Protein AF-A0A445BYX7-F1 (afdb_monomer)

Foldseek 3Di:
DVVVLVVLLVVLCVLVVDDQVVVQVVLVVVVVVQCVDPVSVVDDDPDRDGGDDNVRSNVSSVVSNVVSVVVVVVVCVCVVVVVVVVVVVVVVVVVVVVVVVVVVVVVVVVVVVVVD

pLDDT: mean 83.05, std 7.62, range [61.28, 96.88]

InterPro domains:
  IPR001280 Photosystem I PsaA/PsaB [PF00223] (1-79)
  IPR036408 Photosystem I PsaA/PsaB superfamily [G3DSA:1.20.1130.10] (1-85)
  IPR036408 Photosystem I PsaA/PsaB superfamily [SSF81558] (1-82)

Organism: Arachis hypogaea (NCBI:txid3818)

Radius of gyration: 32.06 Å; Cα contacts (8 Å, |Δi|>4): 49; chains: 1; bounding box: 64×18×90 Å

Structure (mmCIF, N/CA/C/O backbone):
data_AF-A0A445BYX7-F1
#
_entry.id   AF-A0A445BYX7-F1
#
loop_
_atom_site.group_PDB
_atom_site.id
_atom_site.type_symbol
_atom_site.label_atom_id
_atom_site.label_alt_id
_atom_site.label_comp_id
_atom_site.label_asym_id
_atom_site.label_entity_id
_atom_site.label_seq_id
_atom_site.pdbx_PDB_ins_code
_atom_site.Cartn_x
_atom_site.Cartn_y
_atom_site.Cartn_z
_atom_site.occupancy
_atom_site.B_iso_or_equiv
_atom_site.auth_seq_id
_atom_site.auth_comp_id
_atom_site.auth_asym_id
_atom_site.auth_atom_id
_atom_site.pdbx_PDB_model_num
ATOM 1 N N . MET A 1 1 ? 2.748 -0.384 -10.436 1.00 65.06 1 MET A N 1
ATOM 2 C CA . MET A 1 1 ? 3.677 -1.021 -9.470 1.00 65.06 1 MET A CA 1
ATOM 3 C C . MET A 1 1 ? 4.288 -0.020 -8.487 1.00 65.06 1 MET A C 1
ATOM 5 O O . MET A 1 1 ? 4.143 -0.227 -7.294 1.00 65.06 1 MET A O 1
ATOM 9 N N . PHE A 1 2 ? 4.896 1.088 -8.933 1.00 66.69 2 PHE A N 1
ATOM 10 C CA . PHE A 1 2 ? 5.554 2.067 -8.043 1.00 66.69 2 PHE A CA 1
ATOM 11 C C . PHE A 1 2 ? 4.621 2.777 -7.031 1.00 66.69 2 PHE A C 1
ATOM 13 O O . PHE A 1 2 ? 4.932 2.805 -5.841 1.00 66.69 2 PHE A O 1
ATOM 20 N N . LEU A 1 3 ? 3.456 3.286 -7.466 1.00 77.31 3 LEU A N 1
ATOM 21 C CA . LEU A 1 3 ? 2.498 3.977 -6.579 1.00 77.31 3 LEU A CA 1
ATOM 22 C C . LEU A 1 3 ? 1.830 3.031 -5.573 1.00 77.31 3 LEU A C 1
ATOM 24 O O . LEU A 1 3 ? 1.780 3.328 -4.384 1.00 77.31 3 LEU A O 1
ATOM 28 N N . PHE A 1 4 ? 1.376 1.862 -6.038 1.00 73.62 4 PHE A N 1
ATOM 29 C CA . PHE A 1 4 ? 0.778 0.823 -5.185 1.00 73.62 4 PHE A CA 1
ATOM 30 C C . PHE A 1 4 ? 1.700 0.442 -4.026 1.00 73.62 4 PHE A C 1
ATOM 32 O O . PHE A 1 4 ? 1.282 0.176 -2.906 1.00 73.62 4 PHE A O 1
ATOM 39 N N . ARG A 1 5 ? 2.997 0.477 -4.295 1.00 73.75 5 ARG A N 1
ATOM 40 C CA . ARG A 1 5 ? 3.999 0.105 -3.332 1.00 73.75 5 ARG A CA 1
ATOM 41 C C . ARG A 1 5 ? 4.268 1.167 -2.266 1.00 73.75 5 ARG A C 1
ATOM 43 O O . ARG A 1 5 ? 4.468 0.818 -1.106 1.00 73.75 5 ARG A O 1
ATOM 50 N N . HIS A 1 6 ? 4.222 2.442 -2.646 1.00 77.19 6 HIS A N 1
ATOM 51 C CA . HIS A 1 6 ? 4.252 3.548 -1.688 1.00 77.19 6 HIS A CA 1
ATOM 52 C C . HIS A 1 6 ? 2.997 3.561 -0.815 1.00 77.19 6 HIS A C 1
ATOM 54 O O . HIS A 1 6 ? 3.100 3.841 0.374 1.00 77.19 6 HIS A O 1
ATOM 60 N N . LEU A 1 7 ? 1.840 3.183 -1.371 1.00 81.50 7 LEU A N 1
ATOM 61 C CA . LEU A 1 7 ? 0.604 3.031 -0.606 1.00 81.50 7 LEU A CA 1
ATOM 62 C C . LEU A 1 7 ? 0.751 1.960 0.485 1.00 81.50 7 LEU A C 1
ATOM 64 O O . LEU A 1 7 ? 0.550 2.264 1.654 1.00 81.50 7 LEU A O 1
ATOM 68 N N . VAL A 1 8 ? 1.181 0.741 0.130 1.00 82.06 8 VAL A N 1
ATOM 69 C CA . VAL A 1 8 ? 1.386 -0.357 1.100 1.00 82.06 8 VAL A CA 1
ATOM 70 C C . VAL A 1 8 ? 2.402 0.026 2.179 1.00 82.06 8 VAL A C 1
ATOM 72 O O . VAL A 1 8 ? 2.205 -0.273 3.358 1.00 82.06 8 VAL A O 1
ATOM 75 N N . TRP A 1 9 ? 3.466 0.731 1.792 1.00 78.88 9 TRP A N 1
ATOM 76 C CA . TRP A 1 9 ? 4.469 1.235 2.723 1.00 78.88 9 TRP A CA 1
ATOM 77 C C . TRP A 1 9 ? 3.865 2.260 3.696 1.00 78.88 9 TRP A C 1
ATOM 79 O O . TRP A 1 9 ? 3.950 2.062 4.906 1.00 78.88 9 TRP A O 1
ATOM 89 N N . ALA A 1 10 ? 3.167 3.286 3.196 1.00 79.69 10 ALA A N 1
ATOM 90 C CA . ALA A 1 10 ? 2.513 4.311 4.015 1.00 79.69 10 ALA A CA 1
ATOM 91 C C . ALA A 1 10 ? 1.450 3.727 4.964 1.00 79.69 10 ALA A C 1
ATOM 93 O O . ALA A 1 10 ? 1.365 4.127 6.126 1.00 79.69 10 ALA A O 1
ATOM 94 N N . THR A 1 11 ? 0.687 2.727 4.514 1.00 81.62 11 THR A N 1
ATOM 95 C CA . THR A 1 11 ? -0.258 1.995 5.367 1.00 81.62 11 THR A CA 1
ATOM 96 C C . THR A 1 11 ? 0.465 1.238 6.485 1.00 81.62 11 THR A C 1
ATOM 98 O O . THR A 1 11 ? 0.005 1.256 7.624 1.00 81.62 11 THR A O 1
ATOM 101 N N . GLY A 1 12 ? 1.633 0.646 6.213 1.00 78.56 12 GLY A N 1
ATOM 102 C CA . GLY A 1 12 ? 2.485 0.042 7.243 1.00 78.56 12 GLY A CA 1
ATOM 103 C C . GLY A 1 12 ? 2.946 1.046 8.307 1.00 78.56 12 GLY A C 1
ATOM 104 O O . GLY A 1 12 ? 2.868 0.753 9.502 1.00 78.56 12 GLY A O 1
ATOM 105 N N . PHE A 1 13 ? 3.3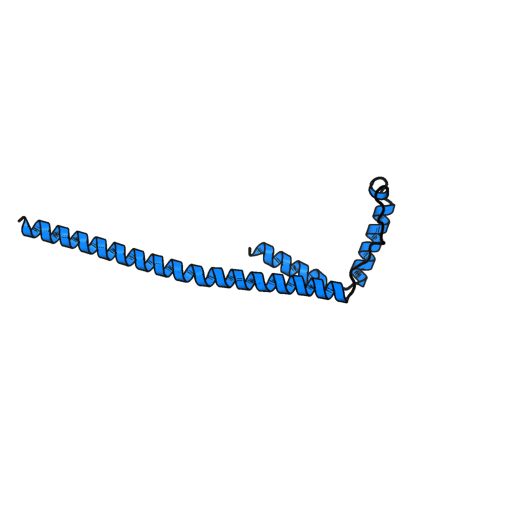41 2.261 7.903 1.00 79.25 13 PHE A N 1
ATOM 106 C CA . PHE A 1 13 ? 3.704 3.336 8.842 1.00 79.25 13 PHE A CA 1
ATOM 107 C C . PHE A 1 13 ? 2.545 3.765 9.730 1.00 79.25 13 PHE A C 1
ATOM 109 O O . PHE A 1 13 ? 2.752 4.031 10.915 1.00 79.25 13 PHE A O 1
ATOM 116 N N . MET A 1 14 ? 1.326 3.774 9.189 1.00 82.75 14 MET A N 1
ATOM 117 C CA . MET A 1 14 ? 0.133 4.088 9.966 1.00 82.75 14 MET A CA 1
ATOM 118 C C . MET A 1 14 ? 0.002 3.152 11.174 1.00 82.75 14 MET A C 1
ATOM 120 O O . MET A 1 14 ? -0.237 3.634 12.275 1.00 82.75 14 MET A O 1
ATOM 124 N N . PHE A 1 15 ? 0.241 1.846 11.021 1.00 76.81 15 PHE A N 1
ATOM 125 C CA . PHE A 1 15 ? 0.152 0.875 12.123 1.00 76.81 15 PHE A CA 1
ATOM 126 C C . PHE A 1 15 ? 1.381 0.839 13.046 1.00 76.81 15 PHE A C 1
ATOM 128 O O . PHE A 1 15 ? 1.255 0.437 14.201 1.00 76.81 15 PHE A O 1
ATOM 135 N N . LEU A 1 16 ? 2.557 1.251 12.561 1.00 75.38 16 LEU A N 1
ATOM 136 C CA . LEU A 1 16 ? 3.800 1.261 13.344 1.00 75.38 16 LEU A CA 1
ATOM 137 C C . LEU A 1 16 ? 3.957 2.519 14.215 1.00 75.38 16 LEU A C 1
ATOM 139 O O . LEU A 1 16 ? 4.494 2.421 15.316 1.00 75.38 16 LEU A O 1
ATOM 143 N N . ILE A 1 17 ? 3.496 3.683 13.740 1.00 76.69 17 ILE A N 1
ATOM 144 C CA . ILE A 1 17 ? 3.621 4.967 14.454 1.00 76.69 17 ILE A CA 1
ATOM 145 C C . ILE A 1 17 ? 2.420 5.218 15.373 1.00 76.69 17 ILE A C 1
ATOM 147 O O . ILE A 1 17 ? 2.575 5.758 16.470 1.00 76.69 17 ILE A O 1
ATOM 151 N N . SER A 1 18 ? 1.208 4.850 14.950 1.00 74.75 18 SER A N 1
ATOM 152 C CA . SER A 1 18 ? 0.017 5.111 15.761 1.00 74.75 18 SER A CA 1
ATOM 153 C C . SER A 1 18 ? -0.125 4.102 16.909 1.00 74.75 18 SER A C 1
ATOM 155 O O . SER A 1 18 ? 0.015 2.892 16.743 1.00 74.75 18 SER A O 1
ATOM 157 N N . TRP A 1 19 ? -0.423 4.604 18.111 1.00 73.19 19 TRP A N 1
ATOM 158 C CA . TRP A 1 19 ? -0.609 3.774 19.304 1.00 73.19 19 TRP A CA 1
ATOM 159 C C . TRP A 1 19 ? -2.071 3.335 19.470 1.00 73.19 19 TRP A C 1
ATOM 161 O O . TRP A 1 19 ? -2.999 4.071 19.122 1.00 73.19 19 TRP A O 1
ATOM 171 N N . ARG A 1 20 ? -2.303 2.163 20.087 1.00 78.50 20 ARG A N 1
ATOM 172 C CA . ARG A 1 20 ? -3.645 1.571 20.307 1.00 78.50 20 ARG A CA 1
ATOM 173 C C . ARG A 1 20 ? -4.656 2.547 20.927 1.00 78.50 20 ARG A C 1
ATOM 175 O O . ARG A 1 20 ? -5.843 2.489 20.613 1.00 78.50 20 ARG A O 1
ATOM 182 N N . GLY A 1 21 ? -4.197 3.438 21.807 1.00 82.31 21 GLY A N 1
ATOM 183 C CA . GLY A 1 21 ? -5.050 4.409 22.500 1.00 82.31 21 GLY A CA 1
ATOM 184 C C . GLY A 1 21 ? -5.789 5.371 21.563 1.00 82.31 21 GLY A C 1
ATOM 185 O O . GLY A 1 21 ? -6.962 5.657 21.799 1.00 82.31 21 GLY A O 1
ATOM 186 N N . TYR A 1 22 ? -5.145 5.809 20.476 1.00 84.06 22 TYR A N 1
ATOM 187 C CA . TYR A 1 22 ? -5.758 6.694 19.479 1.00 84.06 22 TYR A CA 1
ATOM 188 C C . TYR A 1 22 ? -6.915 5.991 18.758 1.00 84.06 22 TYR A C 1
ATOM 190 O O . TYR A 1 22 ? -8.049 6.472 18.759 1.00 84.06 22 TYR A O 1
ATOM 198 N N . TRP A 1 23 ? -6.652 4.791 18.241 1.00 87.94 23 TRP A N 1
ATOM 199 C CA . TRP A 1 23 ? -7.652 3.992 17.534 1.00 87.94 23 TRP A CA 1
ATOM 200 C C . TRP A 1 23 ? -8.822 3.592 18.420 1.00 87.94 23 TRP A C 1
ATOM 202 O O . TRP A 1 23 ? -9.966 3.625 17.979 1.00 87.94 23 TRP A O 1
ATOM 212 N N . GLN A 1 24 ? -8.567 3.275 19.689 1.00 85.62 24 GLN A N 1
ATOM 213 C CA . GLN A 1 24 ? -9.640 2.924 20.613 1.00 85.62 24 GLN A CA 1
ATOM 214 C C . GLN A 1 24 ? -10.584 4.104 20.870 1.00 85.62 24 GLN A C 1
ATOM 216 O O . GLN A 1 24 ? -11.790 3.904 21.024 1.00 85.62 24 GLN A O 1
ATOM 221 N N . LYS A 1 25 ? -10.056 5.333 20.905 1.00 88.31 25 LYS A N 1
ATOM 222 C CA . LYS A 1 25 ? -10.876 6.538 21.057 1.00 88.31 25 LYS A CA 1
ATOM 223 C C . LYS A 1 25 ? -11.707 6.806 19.799 1.00 88.31 25 LYS A C 1
ATOM 225 O O . LYS A 1 25 ? -12.899 7.063 19.927 1.00 88.31 25 LYS A O 1
ATOM 230 N N . LEU A 1 26 ? -11.113 6.645 18.616 1.00 88.25 26 LEU A N 1
ATOM 231 C CA . LEU A 1 26 ? -11.792 6.805 17.326 1.00 88.25 26 LEU A CA 1
ATOM 232 C C . LEU A 1 26 ? -12.909 5.766 17.109 1.00 88.25 26 LEU A C 1
ATOM 234 O O . LEU A 1 26 ? -14.023 6.113 16.722 1.00 88.25 26 LEU A O 1
ATOM 238 N N . ILE A 1 27 ? -12.646 4.491 17.407 1.00 88.56 27 ILE A N 1
ATOM 239 C CA . ILE A 1 27 ? -13.640 3.415 17.258 1.00 88.56 27 ILE A CA 1
ATOM 240 C C . ILE A 1 27 ? -14.815 3.629 18.216 1.00 88.56 27 ILE A C 1
ATOM 242 O O . ILE A 1 27 ? -15.962 3.432 17.826 1.00 88.56 27 ILE A O 1
ATOM 246 N N . LYS A 1 28 ? -14.560 4.098 19.445 1.00 89.06 28 LYS A N 1
ATOM 247 C CA . LYS A 1 28 ? -15.631 4.432 20.396 1.00 89.06 28 LYS A CA 1
ATOM 248 C C . LYS A 1 28 ? -16.543 5.545 19.884 1.00 89.06 28 LYS A C 1
ATOM 250 O O . LYS A 1 28 ? -17.758 5.420 20.005 1.00 89.06 28 LYS A O 1
ATOM 255 N N . THR A 1 29 ? -15.986 6.613 19.313 1.00 90.12 29 THR A N 1
ATOM 256 C CA . THR A 1 29 ? -16.800 7.704 18.752 1.00 90.12 29 THR A CA 1
ATOM 257 C C . THR A 1 29 ? -17.587 7.251 17.526 1.00 90.12 29 THR A C 1
ATOM 259 O O . THR A 1 29 ? -18.731 7.658 17.351 1.00 90.12 29 THR A O 1
ATOM 262 N N . LEU A 1 30 ? -17.007 6.364 16.713 1.00 88.44 30 LEU A N 1
ATOM 263 C CA . LEU A 1 30 ? -17.670 5.817 15.531 1.00 88.44 30 LEU A CA 1
ATOM 264 C C . LEU A 1 30 ? -18.823 4.875 15.906 1.00 88.44 30 LEU A C 1
ATOM 266 O O . LEU A 1 30 ? -19.913 4.991 15.355 1.00 88.44 30 LEU A O 1
ATOM 270 N N . ALA A 1 31 ? -18.611 3.990 16.884 1.00 87.25 31 ALA A N 1
ATOM 271 C CA . ALA A 1 31 ? -19.651 3.108 17.411 1.00 87.25 31 ALA A CA 1
ATOM 272 C C . ALA A 1 31 ? -20.810 3.908 18.028 1.00 87.25 31 ALA A C 1
ATOM 274 O O . ALA A 1 31 ? -21.972 3.610 17.768 1.00 87.25 31 ALA A O 1
ATOM 275 N N . TRP A 1 32 ? -20.500 4.979 18.766 1.00 88.50 32 TRP A N 1
ATOM 276 C CA . TRP A 1 32 ? -21.516 5.894 19.288 1.00 88.50 32 TRP A CA 1
ATOM 277 C C . TRP A 1 32 ? -22.327 6.571 18.170 1.00 88.50 32 TRP A C 1
ATOM 279 O O . TRP A 1 32 ? -23.553 6.623 18.242 1.00 88.50 32 TRP A O 1
ATOM 289 N N . ALA A 1 33 ? -21.670 7.050 17.108 1.00 87.25 33 ALA A N 1
ATOM 290 C CA . ALA A 1 33 ? -22.354 7.662 15.966 1.00 87.25 33 ALA A CA 1
ATOM 291 C C . ALA A 1 33 ? -23.239 6.654 15.208 1.00 87.25 33 ALA A C 1
ATOM 293 O O . ALA A 1 33 ? -24.328 6.992 14.740 1.00 87.25 33 ALA A O 1
ATOM 294 N N . HIS A 1 34 ? -22.798 5.401 15.127 1.00 86.50 34 HIS A N 1
ATOM 295 C CA . HIS A 1 34 ? -23.533 4.326 14.476 1.00 86.50 34 HIS A CA 1
ATOM 296 C C . HIS A 1 34 ? -24.845 3.991 15.201 1.00 86.50 34 HIS A C 1
ATOM 298 O O . HIS A 1 34 ? -25.872 3.833 14.541 1.00 86.50 34 HIS A O 1
ATOM 304 N N . GLU A 1 35 ? -24.843 3.938 16.536 1.00 84.44 35 GLU A N 1
ATOM 305 C CA . GLU A 1 35 ? -26.060 3.720 17.338 1.00 84.44 35 GLU A CA 1
ATOM 306 C C . GLU A 1 35 ? -27.053 4.889 17.225 1.00 84.44 35 GLU A C 1
ATOM 308 O O . GLU A 1 35 ? -28.264 4.703 17.329 1.00 84.44 35 GLU A O 1
ATOM 313 N N . ARG A 1 36 ? -26.551 6.106 16.980 1.00 86.12 36 ARG A N 1
ATOM 314 C CA . ARG A 1 36 ? -27.362 7.323 16.811 1.00 86.12 36 ARG A CA 1
ATOM 315 C C . ARG A 1 36 ? -27.943 7.490 15.406 1.00 86.12 36 ARG A C 1
ATOM 317 O O . ARG A 1 36 ? -28.783 8.363 15.206 1.00 86.12 36 ARG A O 1
ATOM 324 N N . THR A 1 37 ? -27.520 6.674 14.442 1.00 86.62 37 THR A N 1
ATOM 325 C CA . THR A 1 37 ? -27.969 6.776 13.050 1.00 86.62 37 THR A CA 1
ATOM 326 C C . THR A 1 37 ? -29.152 5.826 12.811 1.00 86.62 37 THR A C 1
ATOM 328 O O . THR A 1 37 ? -28.960 4.611 12.863 1.00 86.62 37 THR A O 1
ATOM 331 N N . PRO A 1 38 ? -30.369 6.327 12.515 1.00 76.94 38 PRO A N 1
ATOM 332 C CA . PRO A 1 38 ? -31.601 5.528 12.539 1.00 76.94 38 PRO A CA 1
ATOM 333 C C . PRO A 1 38 ? -31.618 4.368 11.533 1.00 76.94 38 PRO A C 1
ATOM 335 O O . PRO A 1 38 ? -32.110 3.295 11.863 1.00 76.94 38 PRO A O 1
ATOM 338 N N . LEU A 1 39 ? -31.033 4.546 10.342 1.00 79.00 39 LEU A N 1
ATOM 339 C CA . LEU A 1 39 ? -30.900 3.477 9.339 1.00 79.00 39 LEU A CA 1
ATOM 340 C C . LEU A 1 39 ? -29.801 2.470 9.690 1.00 79.00 39 LEU A C 1
ATOM 342 O O . LEU A 1 39 ? -29.958 1.273 9.473 1.00 79.00 39 LEU A O 1
ATOM 346 N N . ALA A 1 40 ? -28.682 2.945 10.237 1.00 79.44 40 ALA A N 1
ATOM 347 C CA . ALA A 1 40 ? -27.558 2.077 10.558 1.00 79.44 40 ALA A CA 1
ATOM 348 C C . ALA A 1 40 ? -27.851 1.230 11.806 1.00 79.44 40 ALA A C 1
ATOM 350 O O . ALA A 1 40 ? -27.437 0.082 11.866 1.00 79.44 40 ALA A O 1
ATOM 351 N N . ASN A 1 41 ? -28.625 1.737 12.771 1.00 77.06 41 ASN A N 1
ATOM 352 C CA . ASN A 1 41 ? -28.952 1.030 14.015 1.00 77.06 41 ASN A CA 1
ATOM 353 C C . ASN A 1 41 ? -29.754 -0.277 13.815 1.00 77.06 41 ASN A C 1
ATOM 355 O O . ASN A 1 41 ? -29.821 -1.106 14.721 1.00 77.06 41 ASN A O 1
ATOM 359 N N . LEU A 1 42 ? -30.328 -0.504 12.626 1.00 79.94 42 LEU A N 1
ATOM 360 C CA . LEU A 1 42 ? -30.899 -1.806 12.262 1.00 79.94 42 LEU A CA 1
ATOM 361 C C . LEU A 1 42 ? -29.833 -2.910 12.169 1.00 79.94 42 LEU A C 1
ATOM 363 O O . LEU A 1 42 ? -30.126 -4.077 12.419 1.00 79.94 42 LEU A O 1
ATOM 367 N N . ILE A 1 43 ? -28.591 -2.550 11.843 1.00 80.38 43 ILE A N 1
ATOM 368 C CA . ILE A 1 43 ? -27.455 -3.464 11.746 1.00 80.38 43 ILE A CA 1
ATOM 369 C C . ILE A 1 43 ? -26.663 -3.354 13.047 1.00 80.38 43 ILE A C 1
ATOM 371 O O . ILE A 1 43 ? -25.888 -2.420 13.255 1.00 80.38 43 ILE A O 1
ATOM 375 N N . ARG A 1 44 ? -26.874 -4.316 13.950 1.00 79.38 44 ARG A N 1
ATOM 376 C CA . ARG A 1 44 ? -26.134 -4.405 15.214 1.00 79.38 44 ARG A CA 1
ATOM 377 C C . ARG A 1 44 ? -24.981 -5.389 15.099 1.00 79.38 44 ARG A C 1
ATOM 379 O O . ARG A 1 44 ? -25.095 -6.464 14.517 1.00 79.38 44 ARG A O 1
ATOM 386 N N . TRP A 1 45 ? -23.870 -5.013 15.713 1.00 81.94 45 TRP A N 1
ATOM 387 C CA . TRP A 1 45 ? -22.675 -5.836 15.804 1.00 81.94 45 TRP A CA 1
ATOM 388 C C . TRP A 1 45 ? -22.898 -6.954 16.823 1.00 81.94 45 TRP A C 1
ATOM 390 O O . TRP A 1 45 ? -23.417 -6.704 17.912 1.00 81.94 45 TRP A O 1
ATOM 400 N N . ARG A 1 46 ? -22.490 -8.182 16.483 1.00 79.44 46 ARG A N 1
ATOM 401 C CA . ARG A 1 46 ? -22.505 -9.316 17.423 1.00 79.44 46 ARG A CA 1
ATOM 402 C C . ARG A 1 46 ? -21.440 -9.150 18.511 1.00 79.44 46 ARG A C 1
ATOM 404 O O . ARG A 1 46 ? -21.704 -9.433 19.674 1.00 79.44 46 ARG A O 1
ATOM 411 N N . ASP A 1 47 ? -20.280 -8.622 18.124 1.00 83.81 47 ASP A N 1
ATOM 412 C CA . ASP A 1 47 ? -19.132 -8.371 18.993 1.00 83.81 47 ASP A CA 1
ATOM 413 C C . ASP A 1 47 ? -18.819 -6.873 19.067 1.00 83.81 47 ASP A C 1
ATOM 415 O O . ASP A 1 47 ? -19.004 -6.127 18.103 1.00 83.81 47 ASP A O 1
ATOM 419 N N . LYS A 1 48 ? -18.322 -6.410 20.219 1.00 82.12 48 LYS A N 1
ATOM 420 C CA . LYS A 1 48 ? -17.986 -4.992 20.417 1.00 82.12 48 LYS A CA 1
ATOM 421 C C . LYS A 1 48 ? -16.765 -4.619 19.564 1.00 82.12 48 LYS A C 1
ATOM 423 O O . LYS A 1 48 ? -15.715 -5.243 19.741 1.00 82.12 48 LYS A O 1
ATOM 428 N N . PRO A 1 49 ? -16.840 -3.584 18.705 1.00 82.88 49 PRO A N 1
ATOM 429 C CA . PRO A 1 49 ? -15.693 -3.167 17.911 1.00 82.88 49 PRO A CA 1
ATOM 430 C C . PRO A 1 49 ? -14.610 -2.593 18.833 1.00 82.88 49 PRO A C 1
ATOM 432 O O . PRO A 1 49 ? -14.839 -1.650 19.594 1.00 82.88 49 PRO A O 1
ATOM 435 N N . VAL A 1 50 ? -13.416 -3.182 18.780 1.00 85.50 50 VAL A N 1
ATOM 436 C CA . VAL A 1 50 ? -12.251 -2.778 19.573 1.00 85.50 50 VAL A CA 1
ATOM 437 C C . VAL A 1 50 ? -11.034 -2.610 18.674 1.00 85.50 50 VAL A C 1
ATOM 439 O O . VAL A 1 50 ? -10.873 -3.315 17.681 1.00 85.50 50 VAL A O 1
ATOM 442 N N . ALA A 1 51 ? -10.158 -1.676 19.032 1.00 84.62 51 ALA A N 1
ATOM 443 C CA . ALA A 1 51 ? -8.873 -1.508 18.373 1.00 84.62 51 ALA A CA 1
ATOM 444 C C . ALA A 1 51 ? -8.027 -2.779 18.509 1.00 84.62 51 ALA A C 1
ATOM 446 O O . ALA A 1 51 ? -8.050 -3.436 19.560 1.00 84.62 51 ALA A O 1
ATOM 447 N N . LEU A 1 52 ? -7.236 -3.064 17.468 1.00 79.62 52 LEU A N 1
ATOM 448 C CA . LEU A 1 52 ? -6.318 -4.201 17.438 1.00 79.62 52 LEU A CA 1
ATOM 449 C C . LEU A 1 52 ? -5.433 -4.243 18.695 1.00 79.62 52 LEU A C 1
ATOM 451 O O . LEU A 1 52 ? -5.047 -3.210 19.257 1.00 79.62 52 LEU A O 1
ATOM 455 N N . SER A 1 53 ? -5.098 -5.458 19.136 1.00 82.88 53 SER A N 1
ATOM 456 C CA . SER A 1 53 ? -4.101 -5.658 20.191 1.00 82.88 53 SER A CA 1
ATOM 457 C C . SER A 1 53 ? -2.761 -5.035 19.788 1.00 82.88 53 SER A C 1
ATOM 459 O O . SER A 1 53 ? -2.429 -4.983 18.608 1.00 82.88 53 SER A O 1
ATOM 461 N N . ILE A 1 54 ? -1.958 -4.602 20.765 1.00 81.06 54 ILE A N 1
ATOM 462 C CA . ILE A 1 54 ? -0.624 -4.024 20.522 1.00 81.06 54 ILE A CA 1
ATOM 463 C C . ILE A 1 54 ? 0.255 -5.003 19.728 1.00 81.06 54 ILE A C 1
ATOM 465 O O . ILE A 1 54 ? 0.948 -4.594 18.799 1.00 81.06 54 ILE A O 1
ATOM 469 N N . VAL A 1 55 ? 0.191 -6.300 20.050 1.00 85.62 55 VAL A N 1
ATOM 470 C CA . VAL A 1 55 ? 0.941 -7.342 19.329 1.00 85.62 55 VAL A CA 1
ATOM 471 C C . VAL A 1 55 ? 0.394 -7.526 17.914 1.00 85.62 55 VAL A C 1
ATOM 473 O O . VAL A 1 55 ? 1.167 -7.610 16.966 1.00 85.62 55 VAL A O 1
ATOM 476 N N . GLN A 1 56 ? -0.932 -7.513 17.748 1.00 83.88 56 GLN A N 1
ATOM 477 C CA . GLN A 1 56 ? -1.564 -7.643 16.433 1.00 83.88 56 GLN A CA 1
ATOM 478 C C . GLN A 1 56 ? -1.261 -6.442 15.533 1.00 83.88 56 GLN A C 1
ATOM 480 O O . GLN A 1 56 ? -0.916 -6.631 14.377 1.00 83.88 56 GLN A O 1
ATOM 485 N N . ALA A 1 57 ? -1.328 -5.216 16.054 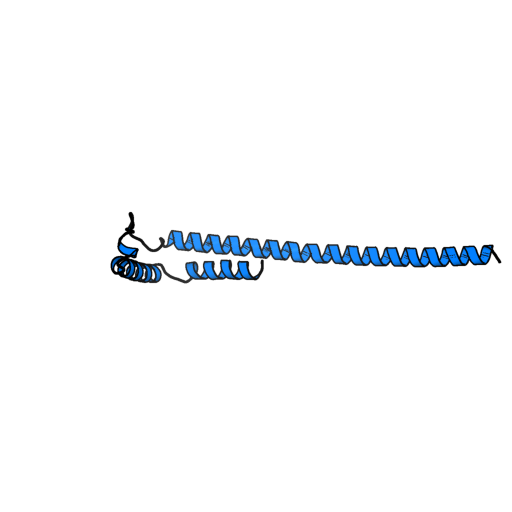1.00 83.56 57 ALA A N 1
ATOM 486 C CA . ALA A 1 57 ? -0.998 -4.007 15.305 1.00 83.56 57 ALA A CA 1
ATOM 487 C C . ALA A 1 57 ? 0.460 -4.029 14.820 1.00 83.56 57 ALA A C 1
ATOM 489 O O . ALA A 1 57 ? 0.728 -3.723 13.660 1.00 83.56 57 ALA A O 1
ATOM 490 N N . ARG A 1 58 ? 1.393 -4.477 15.673 1.00 85.00 58 ARG A N 1
ATOM 491 C CA . ARG A 1 58 ? 2.801 -4.663 15.293 1.00 85.00 58 ARG A CA 1
ATOM 492 C C . ARG A 1 58 ? 2.978 -5.755 14.243 1.00 85.00 58 ARG A C 1
ATOM 494 O O . ARG A 1 58 ? 3.719 -5.545 13.292 1.00 85.00 58 ARG A O 1
ATOM 501 N N . LEU A 1 59 ? 2.285 -6.885 14.380 1.00 86.19 59 LEU A N 1
ATOM 502 C CA . LEU A 1 59 ? 2.329 -7.975 13.404 1.00 86.19 59 LEU A CA 1
ATOM 503 C C . LEU A 1 59 ? 1.773 -7.535 12.041 1.00 86.19 59 LEU A C 1
ATOM 505 O O . LEU A 1 59 ? 2.389 -7.791 11.012 1.00 86.19 59 LEU A O 1
ATOM 509 N N . VAL A 1 60 ? 0.647 -6.819 12.032 1.00 88.19 60 VAL A N 1
ATOM 510 C CA . VAL A 1 60 ? 0.039 -6.261 10.816 1.00 88.19 60 VAL A CA 1
ATOM 511 C C . VAL A 1 60 ? 0.959 -5.220 10.177 1.00 88.19 60 VAL A C 1
ATOM 513 O O . VAL A 1 60 ? 1.148 -5.249 8.960 1.00 88.19 60 VAL A O 1
ATOM 516 N N . GLY A 1 61 ? 1.570 -4.343 10.980 1.00 85.50 61 GLY A N 1
ATOM 517 C CA . GLY A 1 61 ? 2.569 -3.378 10.516 1.00 85.50 61 GLY A CA 1
ATOM 518 C C . GLY A 1 61 ? 3.804 -4.055 9.917 1.00 85.50 61 GLY A C 1
ATOM 519 O O . GLY A 1 61 ? 4.251 -3.667 8.840 1.00 85.50 61 GLY A O 1
ATOM 520 N N . LEU A 1 62 ? 4.308 -5.115 10.557 1.00 86.44 62 LEU A N 1
ATOM 521 C CA . LEU A 1 62 ? 5.433 -5.910 10.062 1.00 86.44 62 LEU A CA 1
ATOM 522 C C . LEU A 1 62 ? 5.085 -6.617 8.749 1.00 86.44 62 LEU A C 1
ATOM 524 O O . LEU A 1 62 ? 5.862 -6.553 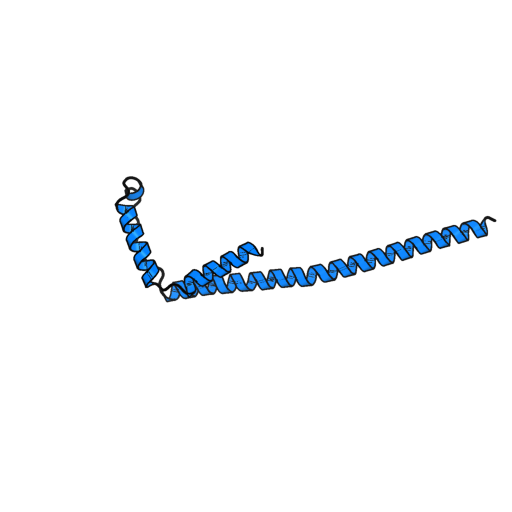7.805 1.00 86.44 62 LEU A O 1
ATOM 528 N N . ALA A 1 63 ? 3.902 -7.228 8.651 1.00 88.38 63 ALA A N 1
ATOM 529 C CA . ALA A 1 63 ? 3.450 -7.883 7.428 1.00 88.38 63 ALA A CA 1
ATOM 530 C C . ALA A 1 63 ? 3.370 -6.893 6.254 1.00 88.38 63 ALA A C 1
ATOM 532 O O . ALA A 1 63 ? 3.890 -7.177 5.175 1.00 88.38 63 ALA A O 1
ATOM 533 N N . HIS A 1 64 ? 2.799 -5.702 6.473 1.00 86.19 64 HIS A N 1
ATOM 534 C CA . HIS A 1 64 ? 2.762 -4.644 5.456 1.00 86.19 64 HIS A CA 1
ATOM 535 C C . HIS A 1 64 ? 4.166 -4.169 5.073 1.00 86.19 64 HIS A C 1
ATOM 537 O O . HIS A 1 64 ? 4.450 -3.989 3.888 1.00 86.19 64 HIS A O 1
ATOM 543 N N . PHE A 1 65 ? 5.060 -4.009 6.051 1.00 81.25 65 PHE A N 1
ATOM 544 C CA . PHE A 1 65 ? 6.444 -3.617 5.802 1.00 81.25 65 PHE A CA 1
ATOM 545 C C . PHE A 1 65 ? 7.202 -4.673 4.984 1.00 81.25 65 PHE A C 1
ATOM 547 O O . PHE A 1 65 ? 7.836 -4.328 3.987 1.00 81.25 65 PHE A O 1
ATOM 554 N N . SER A 1 66 ? 7.093 -5.956 5.339 1.00 85.38 66 SER A N 1
ATOM 555 C CA . SER A 1 66 ? 7.747 -7.070 4.643 1.00 85.38 66 SER A CA 1
ATOM 556 C C . SER A 1 66 ? 7.210 -7.272 3.226 1.00 85.38 66 SER A C 1
ATOM 558 O O . SER A 1 66 ? 7.999 -7.354 2.284 1.00 85.38 66 SER A O 1
ATOM 560 N N . VAL A 1 67 ? 5.883 -7.301 3.044 1.00 85.62 67 VAL A N 1
ATOM 561 C CA . VAL A 1 67 ? 5.260 -7.408 1.712 1.00 85.62 67 VAL A CA 1
ATOM 562 C C . VAL A 1 67 ? 5.660 -6.214 0.862 1.00 85.62 67 VAL A C 1
ATOM 564 O O . VAL A 1 67 ? 6.140 -6.390 -0.257 1.00 85.62 67 VAL A O 1
ATOM 567 N N . GLY A 1 68 ? 5.541 -5.007 1.423 1.00 80.81 68 GLY A N 1
ATOM 568 C CA . GLY A 1 68 ? 6.041 -3.786 0.817 1.00 80.81 68 GLY A CA 1
ATOM 569 C C . GLY A 1 68 ? 7.461 -4.003 0.318 1.00 80.81 68 GLY A C 1
ATOM 570 O O . GLY A 1 68 ? 7.676 -3.978 -0.893 1.00 80.81 68 GLY A O 1
ATOM 571 N N . TYR A 1 69 ? 8.411 -4.286 1.214 1.00 80.19 69 TYR A N 1
ATOM 572 C CA . TYR A 1 69 ? 9.839 -4.476 0.933 1.00 80.19 69 TYR A CA 1
ATOM 573 C C . TYR A 1 69 ? 10.116 -5.455 -0.218 1.00 80.19 69 TYR A C 1
ATOM 575 O O . TYR A 1 69 ? 10.773 -5.073 -1.191 1.00 80.19 69 TYR A O 1
ATOM 583 N N . ILE A 1 70 ? 9.541 -6.660 -0.168 1.00 83.31 70 ILE A N 1
ATOM 584 C CA . ILE A 1 70 ? 9.725 -7.703 -1.192 1.00 83.31 70 ILE A CA 1
ATOM 585 C C . ILE A 1 70 ? 9.297 -7.198 -2.572 1.00 83.31 70 ILE A C 1
ATOM 587 O O . ILE A 1 70 ? 10.039 -7.336 -3.546 1.00 83.31 70 ILE A O 1
ATOM 591 N N . PHE A 1 71 ? 8.154 -6.516 -2.654 1.00 79.88 71 PHE A N 1
ATOM 592 C CA . PHE A 1 71 ? 7.689 -5.944 -3.912 1.00 79.88 71 PHE A CA 1
ATOM 593 C C . PHE A 1 71 ? 8.618 -4.840 -4.473 1.00 79.88 71 PHE A C 1
ATOM 595 O O . PHE A 1 71 ? 8.518 -4.580 -5.672 1.00 79.88 71 PHE A O 1
ATOM 602 N N . THR A 1 72 ? 9.536 -4.183 -3.714 1.00 73.81 72 THR A N 1
ATOM 603 C CA . THR A 1 72 ? 10.449 -3.172 -4.368 1.00 73.81 72 THR A CA 1
ATOM 604 C C . THR A 1 72 ? 11.428 -3.986 -5.092 1.00 73.81 72 THR A C 1
ATOM 606 O O . THR A 1 72 ? 11.811 -3.651 -6.199 1.00 73.81 72 THR A O 1
ATOM 609 N N . TYR A 1 73 ? 11.957 -4.928 -4.324 1.00 77.75 73 TYR A N 1
ATOM 610 C CA . TYR A 1 73 ? 13.199 -5.536 -4.633 1.00 77.75 73 TYR A CA 1
ATOM 611 C C . TYR A 1 73 ? 12.978 -6.411 -5.853 1.00 77.75 73 TYR A C 1
ATOM 613 O O . TYR A 1 73 ? 13.710 -6.274 -6.824 1.00 77.75 73 TYR A O 1
ATOM 621 N N . ALA A 1 74 ? 11.857 -7.139 -5.884 1.00 80.50 74 ALA A N 1
ATOM 622 C CA . ALA A 1 74 ? 11.377 -7.827 -7.072 1.00 80.50 74 ALA A CA 1
ATOM 623 C C . ALA A 1 74 ? 11.202 -6.878 -8.275 1.00 80.50 74 ALA A C 1
ATOM 625 O O . ALA A 1 74 ? 11.725 -7.155 -9.351 1.00 80.50 74 ALA A O 1
ATOM 626 N N . ALA A 1 75 ? 10.522 -5.736 -8.111 1.00 75.75 75 ALA A N 1
ATOM 627 C CA . ALA A 1 75 ? 10.306 -4.799 -9.217 1.00 75.75 75 ALA A CA 1
ATOM 628 C C . ALA A 1 75 ? 11.615 -4.172 -9.738 1.00 75.75 75 ALA A C 1
ATOM 630 O O . ALA A 1 75 ? 11.788 -4.023 -10.946 1.00 75.75 75 ALA A O 1
ATOM 631 N N . PHE A 1 76 ? 12.543 -3.830 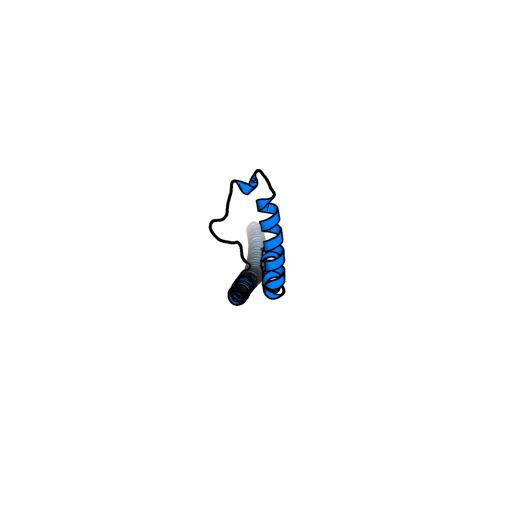-8.843 1.00 77.44 76 PHE A N 1
ATOM 632 C CA . PHE A 1 76 ? 13.854 -3.279 -9.174 1.00 77.44 76 PHE A CA 1
ATOM 633 C C . PHE A 1 76 ? 14.747 -4.319 -9.856 1.00 77.44 76 PHE A C 1
ATOM 635 O O . PHE A 1 76 ? 15.363 -4.009 -10.874 1.00 77.44 76 PHE A O 1
ATOM 642 N N . LEU A 1 77 ? 14.782 -5.557 -9.353 1.00 80.19 77 LEU A N 1
ATOM 643 C CA . LEU A 1 77 ? 15.512 -6.661 -9.979 1.00 80.19 77 LEU A CA 1
ATOM 644 C C . LEU A 1 77 ? 15.026 -6.892 -11.409 1.00 80.19 77 LEU A C 1
ATOM 646 O O . LEU A 1 77 ? 15.812 -6.837 -12.347 1.00 80.19 77 LEU A O 1
ATOM 650 N N . ILE A 1 78 ? 13.715 -7.053 -11.598 1.00 78.75 78 ILE A N 1
ATOM 651 C CA . ILE A 1 78 ? 13.145 -7.290 -12.928 1.00 78.75 78 ILE A CA 1
ATOM 652 C C . ILE A 1 78 ? 13.459 -6.120 -13.871 1.00 78.75 78 ILE A C 1
ATOM 654 O O . ILE A 1 78 ? 13.860 -6.343 -15.013 1.00 78.75 78 ILE A O 1
ATOM 658 N N . ALA A 1 79 ? 13.335 -4.874 -13.409 1.00 76.69 79 ALA A N 1
ATOM 659 C CA . ALA A 1 79 ? 13.626 -3.697 -14.227 1.00 76.69 79 ALA A CA 1
ATOM 660 C C . ALA A 1 79 ? 15.117 -3.569 -14.604 1.00 76.69 79 ALA A C 1
ATOM 662 O O . ALA A 1 79 ? 15.441 -3.272 -15.754 1.00 76.69 79 ALA A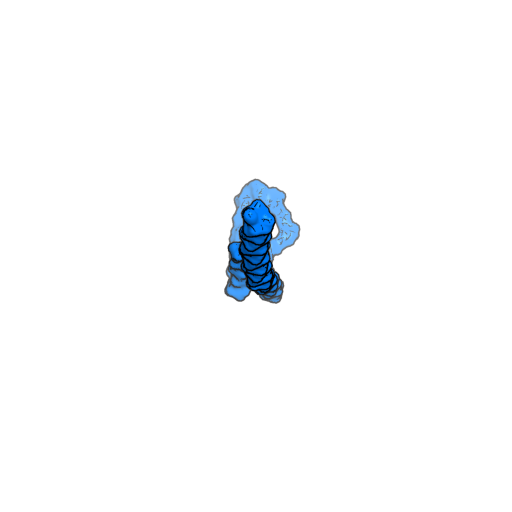 O 1
ATOM 663 N N . SER A 1 80 ? 16.029 -3.804 -13.656 1.00 73.94 80 SER A N 1
ATOM 664 C CA . SER A 1 80 ? 17.479 -3.663 -13.866 1.00 73.94 80 SER A CA 1
ATOM 665 C C . SER A 1 80 ? 18.073 -4.780 -14.730 1.00 73.94 80 SER A C 1
ATOM 667 O O . SER A 1 80 ? 18.971 -4.529 -15.539 1.00 73.94 80 SER A O 1
ATOM 669 N N . THR A 1 81 ? 17.541 -5.999 -14.630 1.00 71.31 81 THR A N 1
ATOM 670 C CA . THR A 1 81 ? 17.990 -7.124 -15.459 1.00 71.31 81 THR A CA 1
ATOM 671 C C . THR A 1 81 ? 17.393 -7.071 -16.869 1.00 71.31 81 THR A C 1
ATOM 673 O O . THR A 1 81 ? 18.122 -7.249 -17.844 1.00 71.31 81 THR A O 1
ATOM 676 N N . SER A 1 82 ? 16.102 -6.751 -17.017 1.00 67.62 82 SER A N 1
ATOM 677 C CA . SER A 1 82 ? 15.436 -6.759 -18.334 1.00 67.62 82 SER A CA 1
ATOM 678 C C . SER A 1 82 ? 15.917 -5.658 -19.288 1.00 67.62 82 SER A C 1
ATOM 680 O O . SER A 1 82 ? 16.043 -5.896 -20.490 1.00 67.62 82 SER A O 1
ATOM 682 N N . GLY A 1 83 ? 16.235 -4.460 -18.784 1.00 62.72 83 GLY A N 1
ATOM 683 C CA . GLY A 1 83 ? 16.699 -3.354 -19.631 1.00 62.72 83 GLY A CA 1
ATOM 684 C C . GLY A 1 83 ? 18.079 -3.596 -20.253 1.00 62.72 83 GLY A C 1
ATOM 685 O O . GLY A 1 83 ? 18.335 -3.197 -21.392 1.00 62.72 83 GLY A O 1
ATOM 686 N N . SER A 1 84 ? 18.959 -4.277 -19.519 1.00 61.28 84 SER A N 1
ATOM 687 C CA . SER A 1 84 ? 20.338 -4.562 -19.929 1.00 61.28 84 SER A CA 1
ATOM 688 C C . SER A 1 84 ? 20.387 -5.598 -21.055 1.00 61.28 84 SER A C 1
ATOM 690 O O . SER A 1 84 ? 21.051 -5.386 -22.073 1.00 61.28 84 SER A O 1
ATOM 692 N N . ASP A 1 85 ? 19.612 -6.673 -20.905 1.00 64.12 85 ASP A N 1
ATOM 693 C CA . ASP A 1 85 ? 19.539 -7.778 -21.864 1.00 64.12 85 ASP A CA 1
ATOM 694 C C . ASP A 1 85 ? 18.880 -7.356 -23.189 1.00 64.12 85 ASP A C 1
ATOM 696 O O . ASP A 1 85 ? 19.374 -7.633 -24.290 1.00 64.12 85 ASP A O 1
ATOM 700 N N . LEU A 1 86 ? 17.818 -6.548 -23.099 1.00 72.50 86 LEU A N 1
ATOM 701 C CA . LEU A 1 86 ? 17.133 -6.013 -24.271 1.00 72.50 86 LEU A CA 1
ATOM 702 C C . LEU A 1 86 ? 18.023 -5.035 -25.055 1.00 72.50 86 LEU A C 1
ATOM 704 O O . LEU A 1 86 ? 18.072 -5.084 -26.286 1.00 72.50 86 LEU A O 1
ATOM 708 N N . LYS A 1 87 ? 18.774 -4.166 -24.365 1.00 78.94 87 LYS A N 1
ATOM 709 C CA . LYS A 1 87 ? 19.675 -3.201 -25.014 1.00 78.94 87 LYS A CA 1
ATOM 710 C C . LYS A 1 87 ? 20.826 -3.901 -25.738 1.00 78.94 87 LYS A C 1
ATOM 712 O O . LYS A 1 87 ? 21.144 -3.528 -26.869 1.00 78.94 87 LYS A O 1
ATOM 717 N N . LEU A 1 88 ? 21.418 -4.924 -25.120 1.00 78.62 88 LEU A N 1
ATOM 718 C CA . LEU A 1 88 ? 22.477 -5.727 -25.732 1.00 78.62 88 LEU A CA 1
ATOM 719 C C . LEU A 1 88 ? 21.964 -6.449 -26.985 1.00 78.62 88 LEU A C 1
ATOM 721 O O . LEU A 1 88 ? 22.578 -6.357 -28.048 1.00 78.62 88 LEU A O 1
ATOM 725 N N . THR A 1 89 ? 20.790 -7.073 -26.890 1.00 80.06 89 THR A N 1
ATOM 726 C CA . THR A 1 89 ? 20.147 -7.782 -28.003 1.00 80.06 89 THR A CA 1
ATOM 727 C C . THR A 1 89 ? 19.819 -6.848 -29.172 1.00 80.06 89 THR A C 1
ATOM 729 O O . THR A 1 89 ? 20.052 -7.187 -30.335 1.00 80.06 89 THR A O 1
ATOM 732 N N . ILE A 1 90 ? 19.339 -5.633 -28.889 1.00 85.06 90 ILE A N 1
ATOM 733 C CA . ILE A 1 90 ? 19.055 -4.621 -29.917 1.00 85.06 90 ILE A CA 1
ATOM 734 C C . ILE A 1 90 ? 20.344 -4.143 -30.599 1.00 85.06 90 ILE A C 1
ATOM 736 O O . ILE A 1 90 ? 20.380 -4.035 -31.828 1.00 85.06 90 ILE A O 1
ATOM 740 N N . MET A 1 91 ? 21.410 -3.874 -29.837 1.00 88.00 91 MET A N 1
ATOM 741 C CA . MET A 1 91 ? 22.707 -3.480 -30.404 1.00 88.00 91 MET A CA 1
ATOM 742 C C . MET A 1 91 ? 23.313 -4.601 -31.256 1.00 88.00 91 MET A C 1
ATOM 744 O O . MET A 1 91 ? 23.757 -4.345 -32.378 1.00 88.00 91 MET A O 1
ATOM 748 N N . ALA A 1 92 ? 23.257 -5.845 -30.774 1.00 90.62 92 ALA A N 1
ATOM 749 C CA . ALA A 1 92 ? 23.710 -7.015 -31.515 1.00 90.62 92 ALA A CA 1
ATOM 750 C C . ALA A 1 92 ? 22.942 -7.166 -32.839 1.00 90.62 92 ALA A C 1
ATOM 752 O O . ALA A 1 92 ? 23.570 -7.247 -33.898 1.00 90.62 92 ALA A O 1
ATOM 753 N N . ARG A 1 93 ? 21.601 -7.084 -32.821 1.00 94.00 93 ARG A N 1
ATOM 754 C CA . ARG A 1 93 ? 20.777 -7.131 -34.045 1.00 94.00 93 ARG A CA 1
ATOM 755 C C . ARG A 1 93 ? 21.105 -6.008 -35.026 1.00 94.00 93 ARG A C 1
ATOM 757 O O . ARG A 1 93 ? 21.251 -6.281 -36.215 1.00 94.00 93 ARG A O 1
ATOM 764 N N . LYS A 1 94 ? 21.263 -4.764 -34.558 1.00 95.38 94 LYS A N 1
ATOM 765 C CA . LYS A 1 94 ? 21.662 -3.641 -35.427 1.00 95.38 94 LYS A CA 1
ATOM 766 C C . LYS A 1 94 ? 23.017 -3.892 -36.090 1.00 95.38 94 LYS A C 1
ATOM 768 O O . LYS A 1 94 ? 23.162 -3.639 -37.283 1.00 95.38 94 LYS A O 1
ATOM 773 N N . SER A 1 95 ? 23.983 -4.440 -35.349 1.00 91.75 95 SER A N 1
ATOM 774 C CA . SER A 1 95 ? 25.308 -4.755 -35.894 1.00 91.75 95 SER A CA 1
ATOM 775 C C . SER A 1 95 ? 25.262 -5.843 -36.976 1.00 91.75 95 SER A C 1
ATOM 777 O O . SER A 1 95 ? 25.963 -5.734 -37.982 1.00 91.75 95 SER A O 1
ATOM 779 N N . LEU A 1 96 ? 24.408 -6.861 -36.814 1.00 94.62 96 LEU A N 1
ATOM 780 C CA . LEU A 1 96 ? 24.233 -7.932 -37.797 1.00 94.62 96 LEU A CA 1
ATOM 781 C C . LEU A 1 96 ? 23.573 -7.425 -39.081 1.00 94.62 96 LEU A C 1
ATOM 783 O O . LEU A 1 96 ? 24.056 -7.730 -40.168 1.00 94.62 96 LEU A O 1
ATOM 787 N N . ILE A 1 97 ? 22.540 -6.589 -38.962 1.00 94.25 97 ILE A N 1
ATOM 788 C CA . ILE A 1 97 ? 21.856 -5.990 -40.117 1.00 94.25 97 ILE A CA 1
ATOM 789 C C . ILE A 1 97 ? 22.814 -5.106 -40.925 1.00 94.25 97 ILE A C 1
ATOM 791 O O . ILE A 1 97 ? 22.821 -5.164 -42.154 1.00 94.25 97 ILE A O 1
ATOM 795 N N . GLU A 1 98 ? 23.659 -4.310 -40.264 1.00 95.56 98 GLU A N 1
ATOM 796 C CA . GLU A 1 98 ? 24.662 -3.500 -40.966 1.00 95.56 98 GLU A CA 1
ATOM 797 C C . GLU A 1 98 ? 25.729 -4.362 -41.653 1.00 95.56 98 GLU A C 1
ATOM 799 O O . GLU A 1 98 ? 26.112 -4.093 -42.796 1.00 95.56 98 GLU A O 1
ATOM 804 N N . ARG A 1 99 ? 26.165 -5.454 -41.012 1.00 95.88 99 ARG A N 1
ATOM 805 C CA . ARG A 1 99 ? 27.073 -6.427 -41.638 1.00 95.88 99 ARG A CA 1
ATOM 806 C C . ARG A 1 99 ? 26.436 -7.088 -42.864 1.00 95.88 99 ARG A C 1
ATOM 808 O O . ARG A 1 99 ? 27.103 -7.192 -43.893 1.00 95.88 99 ARG A O 1
ATOM 815 N N . GLU A 1 100 ? 25.162 -7.470 -42.798 1.00 96.38 100 GLU A N 1
ATOM 816 C CA . GLU A 1 100 ? 24.420 -8.025 -43.939 1.00 96.38 100 GLU A CA 1
ATOM 817 C C . GLU A 1 100 ? 24.231 -7.013 -45.070 1.00 96.38 100 GLU A C 1
ATOM 819 O O . GLU A 1 100 ? 24.466 -7.344 -46.232 1.00 96.38 100 GLU A O 1
ATOM 824 N N . LYS A 1 101 ? 23.868 -5.762 -44.765 1.00 96.88 101 LYS A N 1
ATOM 825 C CA . LYS A 1 101 ? 23.776 -4.699 -45.778 1.00 96.88 101 LYS A CA 1
ATOM 826 C C . LYS A 1 101 ? 25.109 -4.484 -46.483 1.00 96.88 101 LYS A C 1
ATOM 828 O O . LYS A 1 101 ? 25.148 -4.378 -47.710 1.00 96.88 101 LYS A O 1
ATOM 833 N N . LYS A 1 102 ? 26.211 -4.452 -45.727 1.00 96.38 102 LYS A N 1
ATOM 834 C CA . LYS A 1 102 ? 27.558 -4.293 -46.284 1.00 96.38 102 LYS A CA 1
ATOM 835 C C . LYS A 1 102 ? 27.949 -5.490 -47.157 1.00 96.38 102 LYS A C 1
ATOM 837 O O . LYS A 1 102 ? 28.484 -5.281 -48.242 1.00 96.38 102 LYS A O 1
ATOM 842 N N . ARG A 1 103 ? 27.619 -6.717 -46.734 1.00 94.62 103 ARG A N 1
ATOM 843 C CA . ARG A 1 103 ? 27.787 -7.950 -47.527 1.00 94.62 103 ARG A CA 1
ATOM 844 C C . ARG A 1 103 ? 27.013 -7.890 -48.844 1.00 94.62 103 ARG A C 1
ATOM 846 O O . ARG A 1 103 ? 27.631 -8.037 -49.890 1.00 94.62 103 ARG A O 1
ATOM 853 N N . LYS A 1 104 ? 25.719 -7.555 -48.815 1.00 95.06 104 LYS A N 1
ATOM 854 C CA . LYS A 1 104 ? 24.889 -7.426 -50.028 1.00 95.06 104 LYS A CA 1
ATOM 855 C C . LYS A 1 104 ? 25.411 -6.355 -50.987 1.00 95.06 104 LYS A C 1
ATOM 857 O O . LYS A 1 104 ? 25.417 -6.557 -52.196 1.00 95.06 104 LYS A O 1
ATOM 862 N N . LYS A 1 105 ? 25.893 -5.223 -50.461 1.00 95.25 105 LYS A N 1
ATOM 863 C CA . LYS A 1 105 ? 26.480 -4.148 -51.278 1.00 95.25 105 LYS A CA 1
ATOM 864 C C . LYS A 1 105 ? 27.787 -4.584 -51.949 1.00 95.25 105 LYS A C 1
ATOM 866 O O . LYS A 1 105 ? 28.031 -4.225 -53.098 1.00 95.25 105 LYS A O 1
ATOM 871 N N . LEU A 1 106 ? 28.614 -5.364 -51.249 1.00 94.19 106 LEU A N 1
ATOM 872 C CA . LEU A 1 106 ? 29.822 -5.963 -51.819 1.00 94.19 106 LEU A CA 1
ATOM 873 C C . LEU A 1 106 ? 29.474 -7.015 -52.875 1.00 94.19 106 LEU A C 1
ATOM 875 O O .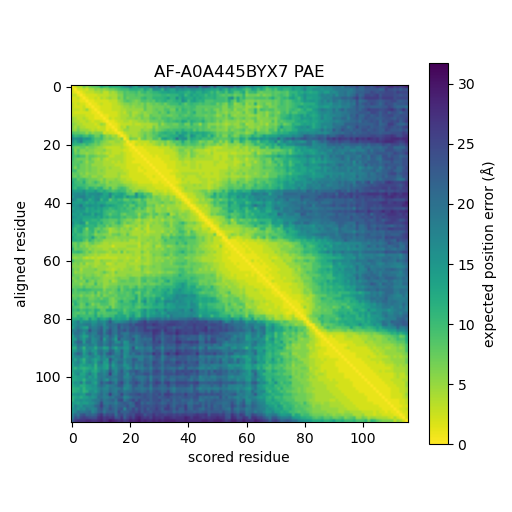 LEU A 1 106 ? 30.027 -6.955 -53.965 1.00 94.19 106 LEU A O 1
ATOM 879 N N . GLU A 1 107 ? 28.532 -7.917 -52.600 1.00 93.56 107 GLU A N 1
ATOM 880 C CA . GLU A 1 107 ? 28.066 -8.928 -53.559 1.00 93.56 107 GLU A CA 1
ATOM 881 C C . GLU A 1 107 ? 27.522 -8.292 -54.843 1.00 93.56 107 GLU A C 1
ATOM 883 O O . GLU A 1 107 ? 27.910 -8.701 -55.936 1.00 93.56 107 GLU A O 1
ATOM 888 N N . GLN A 1 108 ? 26.712 -7.232 -54.733 1.00 93.06 108 GLN A N 1
ATOM 889 C CA . GLN A 1 108 ? 26.267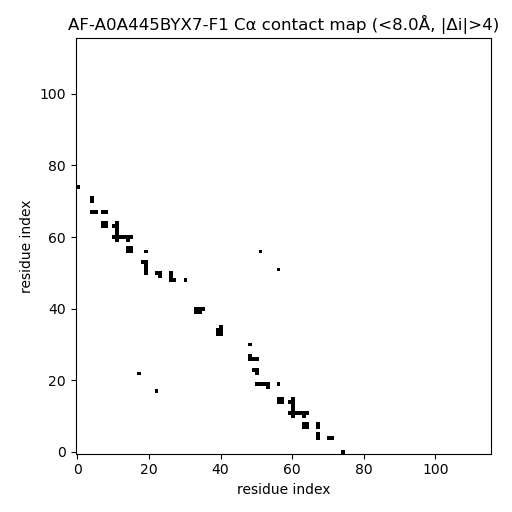 -6.472 -55.904 1.00 93.06 108 GLN A CA 1
ATOM 890 C C . GLN A 1 108 ? 27.440 -5.858 -56.672 1.00 93.06 108 GLN A C 1
ATOM 892 O O . GLN A 1 108 ? 27.477 -5.940 -57.897 1.00 93.06 108 GLN A O 1
ATOM 897 N N . LYS A 1 109 ? 28.425 -5.283 -55.973 1.00 94.06 109 LYS A N 1
ATOM 898 C CA . LYS A 1 109 ? 29.616 -4.712 -56.614 1.00 94.06 109 LYS A CA 1
ATOM 899 C C . LYS A 1 109 ? 30.432 -5.781 -57.353 1.00 94.06 109 LYS A C 1
ATOM 901 O O . LYS A 1 109 ? 30.836 -5.544 -58.485 1.00 94.06 109 LYS A O 1
ATOM 906 N N . TYR A 1 110 ? 30.631 -6.958 -56.756 1.00 90.88 110 TYR A N 1
ATOM 907 C CA . TYR A 1 110 ? 31.319 -8.086 -57.397 1.00 90.88 110 TYR A CA 1
ATOM 908 C C . TYR A 1 110 ? 30.559 -8.624 -58.612 1.00 90.88 110 TYR A C 1
ATOM 910 O O . TYR A 1 110 ? 31.178 -8.923 -59.630 1.00 90.88 110 TYR A O 1
ATOM 918 N N . TYR A 1 111 ? 29.229 -8.723 -58.533 1.00 89.81 111 TYR A N 1
ATOM 919 C CA . TYR A 1 111 ? 28.407 -9.156 -59.663 1.00 89.81 111 TYR A CA 1
ATOM 920 C C . TYR A 1 111 ? 28.494 -8.175 -60.839 1.00 89.81 111 TYR A C 1
ATOM 922 O O . TYR A 1 111 ? 28.636 -8.604 -61.979 1.00 89.81 111 TYR A O 1
ATOM 930 N N . LEU A 1 112 ? 28.465 -6.865 -60.565 1.00 88.75 112 LEU A N 1
ATOM 931 C CA . LEU A 1 112 ? 28.612 -5.829 -61.591 1.00 88.75 112 LEU A CA 1
ATOM 932 C C . LEU A 1 112 ? 29.993 -5.867 -62.260 1.00 88.75 112 LEU A C 1
ATOM 934 O O . LEU A 1 112 ? 30.057 -5.786 -63.479 1.00 88.75 112 LEU A O 1
ATOM 938 N N . ILE A 1 113 ? 31.070 -6.061 -61.489 1.00 87.62 113 ILE A N 1
ATOM 939 C CA . ILE A 1 113 ? 32.442 -6.183 -62.019 1.00 87.62 113 ILE A CA 1
ATOM 940 C C . ILE A 1 113 ? 32.623 -7.458 -62.855 1.00 87.62 113 ILE A C 1
ATOM 942 O O . ILE A 1 113 ? 33.338 -7.446 -63.842 1.00 87.62 113 ILE A O 1
ATOM 946 N N . ARG A 1 114 ? 31.986 -8.575 -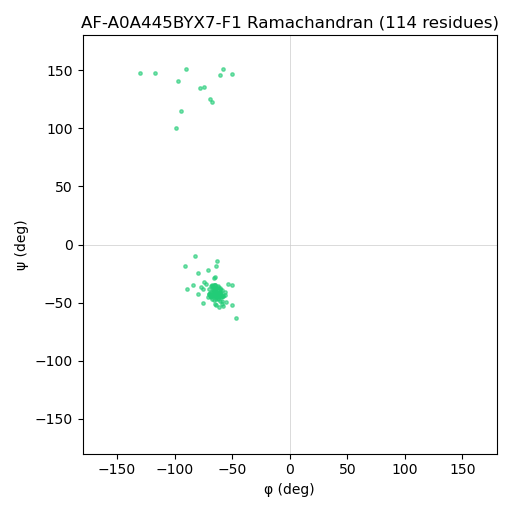62.482 1.00 89.38 114 ARG A N 1
ATOM 947 C CA . ARG A 1 114 ? 32.036 -9.818 -63.274 1.00 89.38 114 ARG A CA 1
ATOM 948 C C . ARG A 1 114 ? 31.240 -9.714 -64.585 1.00 89.38 114 ARG A C 1
ATOM 950 O O . ARG A 1 114 ? 31.454 -10.518 -65.485 1.00 89.38 114 ARG A O 1
ATOM 957 N N . ARG A 1 115 ? 30.274 -8.793 -64.660 1.00 83.12 115 ARG A N 1
ATOM 958 C CA . ARG A 1 115 ? 29.386 -8.608 -65.817 1.00 83.12 115 ARG A CA 1
ATOM 959 C C . ARG A 1 115 ? 29.923 -7.593 -66.837 1.00 83.12 115 ARG A C 1
ATOM 961 O O . ARG A 1 115 ? 29.416 -7.591 -67.954 1.00 83.12 115 ARG A O 1
ATOM 968 N N . SER A 1 116 ? 30.871 -6.734 -66.445 1.00 74.00 116 SER A N 1
ATOM 969 C CA . SER A 1 116 ? 31.619 -5.815 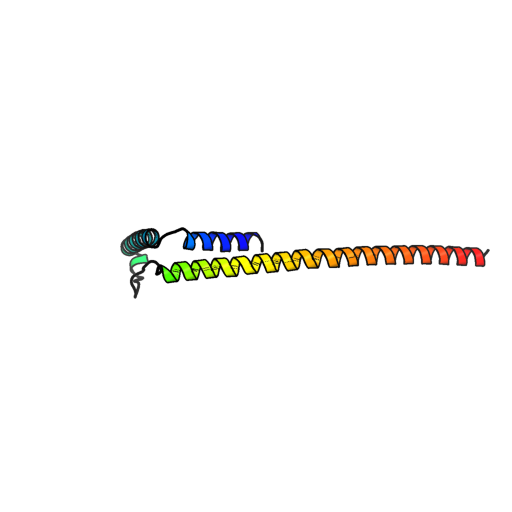-67.322 1.00 74.00 116 SER A CA 1
ATOM 970 C C . SER A 1 116 ? 32.825 -6.500 -67.941 1.00 74.00 116 SER A C 1
ATOM 972 O O . SER A 1 116 ? 33.057 -6.283 -69.145 1.00 74.00 116 SER A O 1
#

Solvent-accessible surface area (backbone atoms only — not comparable to full-atom values): 6418 Å² total; per-residue (Å²): 111,74,65,64,41,53,50,40,36,53,56,14,48,53,39,65,72,54,56,55,70,60,48,40,54,52,45,51,55,50,53,53,52,40,67,71,31,82,78,50,47,76,67,71,74,92,64,84,85,70,53,64,50,72,68,53,34,48,49,54,16,47,51,30,41,51,55,29,52,51,56,48,51,54,54,50,50,53,53,61,54,52,56,54,57,52,51,52,50,52,52,52,51,53,54,51,53,53,51,50,52,53,49,53,54,48,52,52,51,53,54,54,62,75,72,108

Sequence (116 aa):
MFLFRHLVWATGFMFLISWRGYWQKLIKTLAWAHERTPLANLIRWRDKPVALSIVQARLVGLAHFSVGYIFTYAAFLIASTSGSDLKLTIMARKSLIEREKKRKKLEQKYYLIRRS

Secondary structure (DSSP, 8-state):
-HHHHHHHHHHHHHHHHS-HHHHHHHHHHHHHHHHH-TTGGGS--SS---PPPHHHHHHHHHHHHHHHHHHHHHHHHHHHHHHHHHHHHHHHHHHHHHHHHHHHHHHHHHHHHHH-

Mean predicted aligned error: 12.06 Å

Nearest PDB structures (foldseek):
  4xk8-assembly2_b  TM=9.529E-01  e=4.394E-10  Pisum sativum
  7kux-assembly1_B  TM=9.461E-01  e=6.060E-10  Physcomitrium patens
  6kif-assembly1_B  TM=9.486E-01  e=3.909E-09  Synechococcus elongatus PCC 7942 = FACHB-805
  8wey-assembly1_B  TM=9.586E-01  e=7.435E-09  Cyanidium caldarium
  7dwq-assembly1_B  TM=9.576E-01  e=9.615E-09  Acaryochloris marina MBIC11017